Protein AF-A0A7V9HU53-F1 (afdb_monomer_lite)

pLDDT: mean 95.2, std 4.67, range [60.06, 98.44]

Sequence (96 aa):
MNRHVNAISGRLSLRHPQRRSLEILDRITEISPPKKDTDIQAALAAISSEFPSVTDFEREFPSLCFALATGVGKTRLMGAFISYLHLAHGFNNFFV

Structur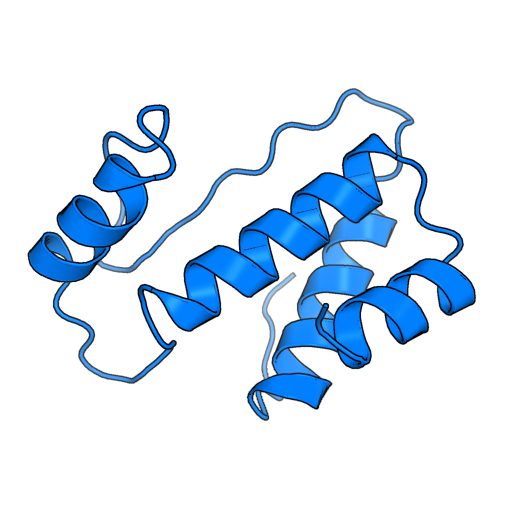e (mmCIF, N/CA/C/O backbone):
data_AF-A0A7V9HU53-F1
#
_entry.id   AF-A0A7V9HU53-F1
#
loop_
_atom_site.group_PDB
_atom_site.id
_atom_site.type_symbol
_atom_site.label_atom_id
_atom_site.label_alt_id
_atom_site.label_comp_id
_atom_site.label_asym_id
_atom_site.label_entity_id
_atom_site.label_seq_id
_atom_site.pdbx_PDB_ins_code
_atom_site.Cartn_x
_atom_site.Cartn_y
_atom_site.Cartn_z
_atom_site.occupancy
_atom_site.B_iso_or_equiv
_atom_site.auth_seq_id
_atom_site.auth_comp_id
_atom_site.auth_asym_id
_atom_site.auth_atom_id
_atom_site.pdbx_PDB_model_num
ATOM 1 N N . MET A 1 1 ? 9.059 -12.511 7.115 1.00 60.06 1 MET A N 1
ATOM 2 C CA . MET A 1 1 ? 8.882 -12.235 5.671 1.00 60.06 1 MET A CA 1
ATOM 3 C C . MET A 1 1 ? 7.512 -12.751 5.256 1.00 60.06 1 MET A C 1
ATOM 5 O O . MET A 1 1 ? 7.284 -13.953 5.359 1.00 60.06 1 MET A O 1
ATOM 9 N N . ASN A 1 2 ? 6.587 -11.863 4.883 1.00 82.75 2 ASN A N 1
ATOM 10 C CA . ASN A 1 2 ? 5.189 -12.218 4.636 1.00 82.75 2 ASN A CA 1
ATOM 11 C C . ASN A 1 2 ? 5.048 -13.166 3.426 1.00 82.75 2 ASN A C 1
ATOM 13 O O . ASN A 1 2 ? 5.549 -12.902 2.328 1.00 82.75 2 ASN A O 1
ATOM 17 N N . ARG A 1 3 ? 4.359 -14.299 3.627 1.00 93.81 3 ARG A N 1
ATOM 18 C CA . ARG A 1 3 ? 4.139 -15.322 2.588 1.00 93.81 3 ARG A CA 1
ATOM 19 C C . ARG A 1 3 ? 3.428 -14.759 1.353 1.00 93.81 3 ARG A C 1
ATOM 21 O O . ARG A 1 3 ? 3.741 -15.169 0.237 1.00 93.81 3 ARG A O 1
ATOM 28 N N . HIS A 1 4 ? 2.509 -13.811 1.545 1.00 97.25 4 HIS A N 1
ATOM 29 C CA . HIS A 1 4 ? 1.745 -13.191 0.469 1.00 97.25 4 HIS A CA 1
ATOM 30 C C . HIS A 1 4 ? 2.647 -12.304 -0.386 1.00 97.25 4 HIS A C 1
ATOM 32 O O . HIS A 1 4 ? 2.614 -12.418 -1.608 1.00 97.25 4 HIS A O 1
ATOM 38 N N . VAL A 1 5 ? 3.535 -11.519 0.234 1.00 97.38 5 VAL A N 1
ATOM 39 C CA . VAL A 1 5 ? 4.515 -10.686 -0.482 1.00 97.38 5 VAL A CA 1
ATOM 40 C C . VAL A 1 5 ? 5.397 -11.538 -1.392 1.00 97.38 5 VAL A C 1
ATOM 42 O O . VAL A 1 5 ? 5.533 -11.226 -2.574 1.00 97.38 5 VAL A O 1
ATOM 45 N N . ASN A 1 6 ? 5.948 -12.645 -0.886 1.00 97.19 6 ASN A N 1
ATOM 46 C CA . ASN A 1 6 ? 6.790 -13.538 -1.690 1.00 97.19 6 ASN A CA 1
ATOM 47 C C . ASN A 1 6 ? 6.014 -14.194 -2.839 1.00 97.19 6 ASN A C 1
ATOM 49 O O . ASN A 1 6 ? 6.476 -14.181 -3.982 1.00 97.19 6 ASN A O 1
ATOM 53 N N . ALA A 1 7 ? 4.829 -14.741 -2.552 1.00 98.06 7 ALA A N 1
ATOM 54 C CA . ALA A 1 7 ? 4.007 -15.416 -3.552 1.00 98.06 7 ALA A CA 1
ATOM 55 C C . ALA A 1 7 ? 3.563 -14.461 -4.672 1.00 98.06 7 ALA A C 1
ATOM 57 O O . ALA A 1 7 ? 3.681 -14.797 -5.851 1.00 98.06 7 ALA A O 1
ATOM 58 N N . ILE A 1 8 ? 3.098 -13.260 -4.317 1.00 98.44 8 ILE A N 1
ATOM 59 C CA . ILE A 1 8 ? 2.671 -12.229 -5.271 1.00 98.44 8 ILE A CA 1
ATOM 60 C C . ILE A 1 8 ? 3.871 -11.719 -6.070 1.00 98.44 8 ILE A C 1
ATOM 62 O O . ILE A 1 8 ? 3.788 -11.624 -7.294 1.00 98.44 8 ILE A O 1
ATOM 66 N N . SER A 1 9 ? 5.003 -11.458 -5.406 1.00 98.00 9 SER A N 1
ATOM 67 C CA . SER A 1 9 ? 6.226 -10.993 -6.072 1.00 98.00 9 SER A CA 1
ATOM 68 C C . SER A 1 9 ? 6.699 -11.963 -7.149 1.00 98.00 9 SER A C 1
ATOM 70 O O . SER A 1 9 ? 7.027 -11.530 -8.254 1.00 98.00 9 SER A O 1
ATOM 72 N N . GLY A 1 10 ? 6.689 -13.267 -6.852 1.00 97.31 10 GLY A N 1
ATOM 73 C CA . GLY A 1 10 ? 7.032 -14.310 -7.816 1.00 97.31 10 GLY A CA 1
ATOM 74 C C . GLY A 1 10 ? 6.019 -14.407 -8.957 1.00 97.31 10 GLY A C 1
ATOM 75 O O . GLY A 1 10 ? 6.394 -14.303 -10.122 1.00 97.31 10 GLY A O 1
ATOM 76 N N . ARG A 1 11 ? 4.723 -14.539 -8.638 1.00 98.00 11 ARG A N 1
ATOM 77 C CA . ARG A 1 11 ? 3.657 -14.720 -9.644 1.00 98.00 11 ARG A CA 1
ATOM 78 C C . ARG A 1 11 ? 3.522 -13.539 -10.601 1.00 98.00 11 ARG A C 1
ATOM 80 O O . ARG A 1 11 ? 3.277 -13.746 -11.783 1.00 98.00 11 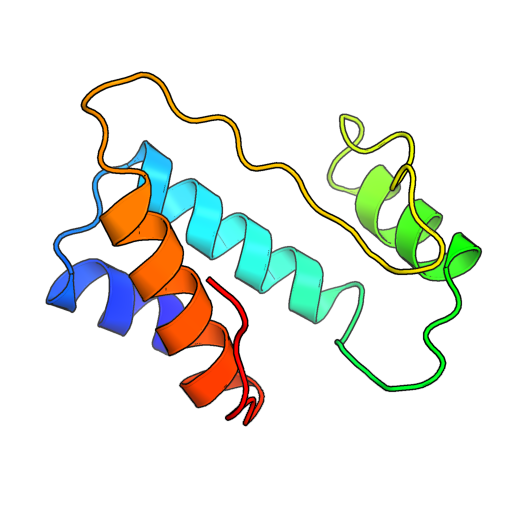ARG A O 1
ATOM 87 N N . LEU A 1 12 ? 3.692 -12.314 -10.108 1.00 97.75 12 LEU A N 1
ATOM 88 C CA . LEU A 1 12 ? 3.597 -11.106 -10.929 1.00 97.75 12 LEU A CA 1
ATOM 89 C C . LEU A 1 12 ? 4.944 -10.671 -11.515 1.00 97.75 12 LEU A C 1
ATOM 91 O O . LEU A 1 12 ? 4.986 -9.683 -12.246 1.00 97.75 12 LEU A O 1
ATOM 95 N N . SER A 1 13 ? 6.040 -11.385 -11.230 1.00 97.12 13 SER A N 1
ATOM 96 C CA . SER A 1 13 ? 7.392 -11.006 -11.664 1.00 97.12 13 SER A CA 1
ATOM 97 C C . SER A 1 13 ? 7.714 -9.549 -11.304 1.00 97.12 13 SER A C 1
ATOM 99 O O . SER A 1 13 ? 8.046 -8.726 -12.168 1.00 97.12 13 SER A O 1
ATOM 101 N N . LEU A 1 14 ? 7.530 -9.203 -10.026 1.00 97.81 14 LEU A N 1
ATOM 102 C CA . LEU A 1 14 ? 7.808 -7.858 -9.530 1.00 97.81 14 LEU A CA 1
ATOM 103 C C . LEU A 1 14 ? 9.315 -7.591 -9.558 1.00 97.81 14 LEU A C 1
ATOM 105 O O . LEU A 1 14 ? 10.108 -8.342 -8.992 1.00 97.81 14 LEU A O 1
ATOM 109 N N . ARG A 1 15 ? 9.710 -6.488 -10.200 1.00 96.00 15 ARG A N 1
ATOM 110 C CA . ARG A 1 15 ? 11.092 -5.991 -10.169 1.00 96.00 15 ARG A CA 1
ATOM 111 C C . ARG A 1 15 ? 11.385 -5.349 -8.816 1.00 96.00 15 ARG A C 1
ATOM 113 O O . ARG A 1 15 ? 10.460 -4.981 -8.095 1.00 96.00 15 ARG A O 1
ATOM 120 N N . HIS A 1 16 ? 12.666 -5.155 -8.501 1.00 95.62 16 HIS A N 1
ATOM 121 C CA . HIS A 1 16 ? 13.102 -4.674 -7.186 1.00 95.62 16 HIS A CA 1
ATOM 122 C C . HIS A 1 16 ? 12.323 -3.443 -6.664 1.00 95.62 16 HIS A C 1
ATOM 124 O O . HIS A 1 16 ? 11.799 -3.538 -5.555 1.00 95.62 16 HIS A O 1
ATOM 130 N N . PRO A 1 17 ? 12.103 -2.358 -7.442 1.00 96.44 17 PRO A N 1
ATOM 131 C CA . PRO A 1 17 ? 11.329 -1.213 -6.950 1.00 96.44 17 PRO A CA 1
ATOM 132 C C . PRO A 1 17 ? 9.873 -1.560 -6.606 1.00 96.44 17 PRO A C 1
ATOM 134 O O . PRO A 1 17 ? 9.351 -1.105 -5.597 1.00 96.44 17 PRO A O 1
ATOM 137 N N . GLN A 1 18 ? 9.223 -2.411 -7.407 1.00 97.69 18 GLN A N 1
ATOM 138 C CA . GLN A 1 18 ? 7.835 -2.830 -7.179 1.00 97.69 18 GLN A CA 1
ATOM 139 C C . GLN A 1 18 ? 7.720 -3.752 -5.963 1.00 97.69 18 GLN A C 1
ATOM 141 O O . GLN A 1 18 ? 6.824 -3.587 -5.140 1.00 97.69 18 GLN A O 1
ATOM 146 N N . ARG A 1 19 ? 8.639 -4.719 -5.837 1.00 97.56 19 ARG A N 1
ATOM 147 C CA . ARG A 1 19 ? 8.697 -5.615 -4.679 1.00 97.56 19 ARG A CA 1
ATOM 148 C C . ARG A 1 19 ? 8.903 -4.816 -3.397 1.00 97.56 19 ARG A C 1
ATOM 150 O O . ARG A 1 19 ? 8.196 -5.054 -2.426 1.00 97.56 19 ARG A O 1
ATOM 157 N N . ARG A 1 20 ? 9.808 -3.833 -3.418 1.00 97.44 20 ARG A N 1
ATOM 158 C CA . ARG A 1 20 ? 10.045 -2.961 -2.268 1.00 97.44 20 ARG A CA 1
ATOM 159 C C . ARG A 1 20 ? 8.794 -2.174 -1.886 1.00 97.44 20 ARG A C 1
ATOM 161 O O . ARG A 1 20 ? 8.477 -2.099 -0.707 1.00 97.44 20 ARG A O 1
ATOM 168 N N . SER A 1 21 ? 8.053 -1.636 -2.856 1.00 98.00 21 SER A N 1
ATOM 169 C CA . SER A 1 21 ? 6.768 -0.981 -2.581 1.00 98.00 21 SER A CA 1
ATOM 170 C C . SER A 1 21 ? 5.757 -1.929 -1.923 1.00 98.00 21 SER A C 1
ATOM 172 O O . SER A 1 21 ? 5.053 -1.520 -1.007 1.00 98.00 21 SER A O 1
ATOM 174 N N . LEU A 1 22 ? 5.707 -3.200 -2.338 1.00 98.31 22 LEU A N 1
ATOM 175 C CA . LEU A 1 22 ? 4.837 -4.205 -1.718 1.00 98.31 22 LEU A CA 1
ATOM 176 C C . LEU A 1 22 ? 5.271 -4.571 -0.289 1.00 98.31 22 LEU A C 1
ATOM 178 O O . LEU A 1 22 ? 4.419 -4.711 0.580 1.00 98.31 22 LEU A O 1
ATOM 182 N N . GLU A 1 23 ? 6.574 -4.681 -0.032 1.00 98.12 23 GLU A N 1
ATOM 183 C CA . GLU A 1 23 ? 7.126 -4.888 1.318 1.00 98.12 23 GLU A CA 1
ATOM 184 C C . GLU A 1 23 ? 6.849 -3.694 2.245 1.00 98.12 23 GLU A C 1
ATOM 186 O O . GLU A 1 23 ? 6.570 -3.876 3.426 1.00 98.12 23 GLU A O 1
ATOM 191 N N . ILE A 1 24 ? 6.893 -2.468 1.716 1.00 97.94 24 ILE A N 1
ATOM 192 C CA . ILE A 1 24 ? 6.531 -1.265 2.474 1.00 97.94 24 ILE A CA 1
ATOM 193 C C . ILE A 1 24 ? 5.037 -1.276 2.804 1.00 97.94 24 ILE A C 1
ATOM 195 O O . ILE A 1 24 ? 4.679 -1.001 3.943 1.00 97.94 24 ILE A O 1
ATOM 199 N N . LEU A 1 25 ? 4.164 -1.628 1.851 1.00 97.88 25 LEU A N 1
ATOM 200 C CA . LEU A 1 25 ? 2.730 -1.748 2.126 1.00 97.88 25 LEU A CA 1
ATOM 201 C C . LEU A 1 25 ? 2.449 -2.805 3.205 1.00 97.88 25 LEU A C 1
ATOM 203 O O . LEU A 1 25 ? 1.677 -2.538 4.119 1.00 97.88 25 LEU A O 1
ATOM 207 N N . ASP A 1 26 ? 3.098 -3.971 3.123 1.00 97.94 26 ASP A N 1
ATOM 208 C CA . ASP A 1 26 ? 3.042 -5.017 4.152 1.00 97.94 26 ASP A CA 1
ATOM 209 C C . ASP A 1 26 ? 3.386 -4.446 5.530 1.00 97.94 26 ASP A C 1
ATOM 211 O O . ASP A 1 26 ? 2.547 -4.478 6.433 1.00 97.94 26 ASP A O 1
ATOM 215 N N . ARG A 1 27 ? 4.545 -3.786 5.645 1.00 97.75 27 ARG A N 1
ATOM 216 C CA . ARG A 1 27 ? 4.983 -3.170 6.899 1.00 97.75 27 ARG A CA 1
ATOM 217 C C . ARG A 1 27 ? 4.018 -2.101 7.411 1.00 97.75 27 ARG A C 1
ATOM 219 O O . ARG A 1 27 ? 3.717 -2.078 8.600 1.00 97.75 27 ARG A O 1
ATOM 226 N N . ILE A 1 28 ? 3.497 -1.247 6.529 1.00 97.12 28 ILE A N 1
ATOM 227 C CA . ILE A 1 28 ? 2.520 -0.219 6.905 1.00 97.12 28 ILE A CA 1
ATOM 228 C C . ILE A 1 28 ? 1.245 -0.861 7.468 1.00 97.12 28 ILE A C 1
ATOM 230 O O . ILE A 1 28 ? 0.726 -0.396 8.479 1.00 97.12 28 ILE A O 1
ATOM 234 N N . THR A 1 29 ? 0.776 -1.964 6.877 1.00 96.25 29 THR A N 1
ATOM 235 C CA . THR A 1 29 ? -0.395 -2.687 7.397 1.00 96.25 29 THR A CA 1
ATOM 236 C C . THR A 1 29 ? -0.137 -3.434 8.710 1.00 96.25 29 THR A C 1
ATOM 238 O O . THR A 1 29 ? -1.096 -3.782 9.390 1.00 96.25 29 THR A O 1
ATOM 241 N N . GLU A 1 30 ? 1.120 -3.675 9.098 1.00 95.62 30 GLU A N 1
ATOM 242 C CA . GLU A 1 30 ? 1.459 -4.213 10.424 1.00 95.62 30 GLU A CA 1
ATOM 243 C C . GLU A 1 30 ? 1.430 -3.121 11.502 1.00 95.62 30 GLU A C 1
ATOM 245 O O . GLU A 1 30 ? 0.863 -3.326 12.574 1.00 95.62 30 GLU A O 1
ATOM 250 N N . ILE A 1 31 ? 2.034 -1.959 11.224 1.00 95.81 31 ILE A N 1
ATOM 251 C CA . ILE A 1 31 ? 2.133 -0.846 12.187 1.00 95.81 31 ILE A CA 1
ATOM 252 C C . ILE A 1 31 ? 0.824 -0.063 12.319 1.00 95.81 31 ILE A C 1
ATOM 254 O O . ILE A 1 31 ? 0.508 0.449 13.390 1.00 95.81 31 ILE A O 1
ATOM 258 N N . SER A 1 32 ? 0.047 0.011 11.239 1.00 95.06 32 SER A N 1
ATOM 259 C CA . SER A 1 32 ? -1.277 0.623 11.197 1.00 95.06 32 SER A CA 1
ATOM 260 C C . SER A 1 32 ? -2.253 -0.344 10.516 1.00 95.06 32 SER A C 1
ATOM 262 O O . SER A 1 32 ? -2.496 -0.249 9.309 1.00 95.06 32 SER A O 1
ATOM 264 N N . PRO A 1 33 ? -2.789 -1.329 11.267 1.00 93.81 33 PRO A N 1
ATOM 265 C CA . PRO A 1 33 ? -3.724 -2.303 10.724 1.00 93.81 33 PRO A CA 1
ATOM 266 C C . PRO A 1 33 ? -4.954 -1.626 10.112 1.00 93.81 33 PRO A C 1
ATOM 268 O O . PRO A 1 33 ? -5.594 -0.806 10.779 1.00 93.81 33 PRO A O 1
ATOM 271 N N . PRO A 1 34 ? -5.321 -1.967 8.866 1.00 89.69 34 PRO A N 1
ATOM 272 C CA . PRO A 1 34 ? -6.385 -1.275 8.160 1.00 89.69 34 PRO A CA 1
ATOM 273 C C . PRO A 1 34 ? -7.747 -1.663 8.750 1.00 89.69 34 PRO A C 1
ATOM 275 O O . PRO A 1 34 ? -8.202 -2.801 8.631 1.00 89.69 34 PRO A O 1
ATOM 278 N N . LYS A 1 35 ? -8.414 -0.703 9.395 1.00 89.38 35 LYS A N 1
ATOM 279 C CA . LYS A 1 35 ? -9.727 -0.883 10.027 1.00 89.38 35 LYS A CA 1
ATOM 280 C C . LYS A 1 35 ? -10.620 0.336 9.817 1.00 89.38 35 LYS A C 1
ATOM 282 O O . LYS A 1 35 ? -10.144 1.433 9.520 1.00 89.38 35 LYS A O 1
ATOM 287 N N . LYS A 1 36 ? -11.926 0.140 10.002 1.00 85.88 36 LYS A N 1
ATOM 288 C CA . LYS A 1 36 ? -12.870 1.260 10.109 1.00 85.88 36 LYS A CA 1
ATOM 289 C C . LYS A 1 36 ? -12.487 2.143 11.298 1.00 85.88 36 LYS A C 1
ATOM 291 O O . LYS A 1 36 ? -11.943 1.636 12.278 1.00 85.88 36 LYS A O 1
ATOM 296 N N . ASP A 1 37 ? -12.752 3.440 11.171 1.00 87.75 37 ASP A N 1
ATOM 297 C CA . ASP A 1 37 ? -12.538 4.431 12.232 1.00 87.75 37 ASP A CA 1
ATOM 298 C C . ASP A 1 37 ? -11.089 4.441 12.758 1.00 87.75 37 ASP A C 1
ATOM 300 O O . ASP A 1 37 ? -10.823 4.494 13.959 1.00 87.75 37 ASP A O 1
ATOM 304 N N . THR A 1 38 ? -10.123 4.330 11.838 1.00 91.06 38 THR A N 1
ATOM 305 C CA . THR A 1 38 ? -8.698 4.440 12.171 1.00 91.06 38 THR A CA 1
ATOM 306 C C . THR A 1 38 ? -8.395 5.855 12.661 1.00 91.06 38 THR A C 1
ATOM 308 O O . THR A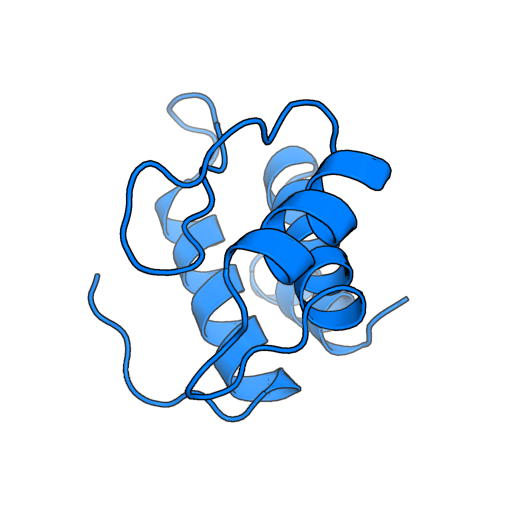 1 38 ? -8.711 6.826 11.978 1.00 91.06 38 THR A O 1
ATOM 311 N N . ASP A 1 39 ? -7.744 5.968 13.821 1.00 94.81 39 ASP A N 1
ATOM 312 C CA . ASP A 1 39 ? -7.206 7.238 14.307 1.00 94.81 39 ASP A CA 1
ATOM 313 C C . ASP A 1 39 ? -6.097 7.709 13.359 1.00 94.81 39 ASP A C 1
ATOM 315 O O . ASP A 1 39 ? -5.012 7.125 13.295 1.00 94.81 39 ASP A O 1
ATOM 319 N N . ILE A 1 40 ? -6.407 8.754 12.594 1.00 95.19 40 ILE A N 1
ATOM 320 C CA . ILE A 1 40 ? -5.552 9.289 11.535 1.00 95.19 40 ILE A CA 1
ATOM 321 C C . ILE A 1 40 ? -4.242 9.828 12.114 1.00 95.19 40 ILE A C 1
ATOM 323 O O . ILE A 1 40 ? -3.182 9.598 11.534 1.00 95.19 40 ILE A O 1
ATOM 327 N N . GLN A 1 41 ? -4.294 10.505 13.264 1.00 95.94 41 GLN A N 1
ATOM 328 C CA . GLN A 1 41 ? -3.113 11.114 13.876 1.00 95.94 41 GLN A CA 1
ATOM 329 C C . GLN A 1 41 ? -2.193 10.042 14.456 1.00 95.94 41 GLN A C 1
ATOM 331 O O . GLN A 1 41 ? -0.983 10.075 14.231 1.00 95.94 41 GLN A O 1
ATOM 336 N N . ALA A 1 42 ? -2.765 9.039 15.126 1.00 96.12 42 ALA A N 1
ATOM 337 C CA . ALA A 1 42 ? -1.996 7.902 15.617 1.00 96.12 42 ALA A CA 1
ATOM 338 C C . ALA A 1 42 ? -1.381 7.088 14.465 1.00 96.12 42 ALA A C 1
ATOM 340 O O . ALA A 1 42 ? -0.215 6.697 14.540 1.00 96.12 42 ALA A O 1
ATOM 341 N N . ALA A 1 43 ? -2.131 6.865 13.380 1.00 96.94 43 ALA A N 1
ATOM 342 C CA . ALA A 1 43 ? -1.630 6.176 12.194 1.00 96.94 43 ALA A CA 1
ATOM 343 C C . ALA A 1 43 ? -0.479 6.943 11.527 1.00 96.94 43 ALA A C 1
ATOM 345 O O . ALA A 1 43 ? 0.548 6.342 11.213 1.00 96.94 43 ALA A O 1
ATOM 346 N N . LEU A 1 44 ? -0.619 8.262 11.352 1.00 97.62 44 LEU A N 1
ATOM 347 C CA . LEU A 1 44 ? 0.426 9.112 10.782 1.00 97.62 44 LEU A CA 1
ATOM 348 C C . LEU A 1 44 ? 1.682 9.122 11.659 1.00 97.62 44 LEU A C 1
ATOM 350 O O . LEU A 1 44 ? 2.789 8.982 11.142 1.00 97.62 44 LEU A O 1
ATOM 354 N N . ALA A 1 45 ? 1.534 9.224 12.981 1.00 97.62 45 ALA A N 1
ATOM 355 C CA . ALA A 1 45 ? 2.661 9.177 13.910 1.00 97.62 45 ALA A CA 1
ATOM 356 C C . ALA A 1 45 ? 3.387 7.820 13.862 1.00 97.62 45 ALA A C 1
ATOM 358 O O . ALA A 1 45 ? 4.615 7.774 13.786 1.00 97.62 45 ALA A O 1
ATOM 359 N N . ALA A 1 46 ? 2.642 6.711 13.835 1.00 97.38 46 ALA A N 1
ATOM 360 C CA . ALA A 1 46 ? 3.221 5.374 13.734 1.00 97.38 46 ALA A CA 1
ATOM 361 C C . ALA A 1 46 ? 3.958 5.176 12.400 1.00 97.38 46 ALA A C 1
ATOM 363 O O . ALA A 1 46 ? 5.113 4.752 12.388 1.00 97.38 46 ALA A O 1
ATOM 364 N N . ILE A 1 47 ? 3.326 5.536 11.279 1.00 97.56 47 ILE A N 1
ATOM 365 C CA . ILE A 1 47 ? 3.916 5.387 9.943 1.00 97.56 47 ILE A CA 1
ATOM 366 C C . ILE A 1 47 ? 5.134 6.297 9.772 1.00 97.56 47 ILE A C 1
ATOM 368 O O . ILE A 1 47 ? 6.168 5.824 9.306 1.00 97.56 47 ILE A O 1
ATOM 372 N N . SER A 1 48 ? 5.057 7.565 10.179 1.00 97.44 48 SER A N 1
ATOM 373 C CA . SER A 1 48 ? 6.168 8.516 10.036 1.00 97.44 48 SER A CA 1
ATOM 374 C C . SER A 1 48 ? 7.379 8.162 10.906 1.00 97.44 48 SER A C 1
ATOM 376 O O . SER A 1 48 ? 8.504 8.489 10.530 1.00 97.44 48 SER A O 1
ATOM 378 N N . SER A 1 49 ? 7.187 7.424 12.008 1.00 97.69 49 SER A N 1
ATOM 379 C CA . SER A 1 49 ? 8.293 6.934 12.842 1.00 97.69 49 SER A CA 1
ATOM 380 C C . SER A 1 49 ? 9.215 5.940 12.114 1.00 97.69 49 SER A C 1
ATOM 382 O O . SER A 1 49 ? 10.420 5.934 12.362 1.00 97.69 49 SER A O 1
ATOM 384 N N . GLU A 1 50 ? 8.680 5.143 11.179 1.00 97.75 50 GLU A N 1
ATOM 385 C CA . GLU A 1 50 ? 9.457 4.200 10.353 1.00 97.75 50 GLU A CA 1
ATOM 386 C C . GLU A 1 50 ? 9.712 4.714 8.931 1.00 97.75 50 GLU A C 1
ATOM 388 O O . GLU A 1 50 ? 10.722 4.375 8.308 1.00 97.75 50 GLU A O 1
ATOM 393 N N . PHE A 1 51 ? 8.818 5.558 8.416 1.00 97.06 51 PHE A N 1
ATOM 394 C CA . PHE A 1 51 ? 8.878 6.144 7.081 1.00 97.06 51 PHE A CA 1
ATOM 395 C C . PHE A 1 51 ? 8.785 7.676 7.164 1.00 97.06 51 PHE A C 1
ATOM 397 O O . PHE A 1 51 ? 7.750 8.242 6.807 1.00 97.06 51 PHE A O 1
ATOM 404 N N . PRO A 1 52 ? 9.866 8.380 7.567 1.00 96.62 52 PRO A N 1
ATOM 405 C CA . PRO A 1 52 ? 9.842 9.830 7.807 1.00 96.62 52 PRO A CA 1
ATOM 406 C C . PRO A 1 52 ? 9.474 10.691 6.592 1.00 96.62 52 PRO A C 1
ATOM 408 O O . PRO A 1 52 ? 9.177 11.871 6.737 1.00 96.62 52 PRO A O 1
ATOM 411 N N . SER A 1 53 ? 9.491 10.121 5.383 1.00 95.25 53 SER A N 1
ATOM 412 C CA . SER A 1 53 ? 9.005 10.784 4.169 1.00 95.25 53 SER A CA 1
ATOM 413 C C . SER A 1 53 ? 7.481 10.947 4.123 1.00 95.25 53 SER A C 1
ATOM 415 O O . SER A 1 53 ? 6.985 11.674 3.270 1.00 95.25 53 SER A O 1
ATOM 417 N N . VAL A 1 54 ? 6.732 10.248 4.981 1.00 96.50 54 VAL A N 1
ATOM 418 C CA . VAL A 1 54 ? 5.277 10.388 5.114 1.00 96.50 54 VAL A CA 1
ATOM 419 C C . VAL A 1 54 ? 4.998 11.437 6.185 1.00 96.50 54 VAL A C 1
ATOM 421 O O . VAL A 1 54 ? 4.986 11.129 7.372 1.00 96.50 54 VAL A O 1
ATOM 424 N N . THR A 1 55 ? 4.817 12.687 5.769 1.00 95.50 55 THR A N 1
ATOM 425 C CA . THR A 1 55 ? 4.601 13.818 6.688 1.00 95.50 55 THR A CA 1
ATOM 426 C C . THR A 1 55 ? 3.131 14.181 6.868 1.00 95.50 55 THR A C 1
ATOM 428 O O . THR A 1 55 ? 2.773 14.761 7.885 1.00 95.50 55 THR A O 1
ATOM 431 N N . ASP A 1 56 ? 2.293 13.857 5.884 1.00 95.75 56 ASP A N 1
ATOM 432 C CA . ASP A 1 56 ? 0.849 14.094 5.880 1.00 95.75 56 ASP A CA 1
ATOM 433 C C . ASP A 1 56 ? 0.175 13.096 4.917 1.00 95.75 56 ASP A C 1
ATOM 435 O O . ASP A 1 56 ? 0.812 12.594 3.987 1.00 95.75 56 ASP A O 1
ATOM 439 N N . PHE A 1 57 ? -1.103 12.791 5.144 1.00 95.56 57 PHE A N 1
ATOM 440 C CA . PHE A 1 57 ? -1.932 11.995 4.237 1.00 95.56 57 PHE A CA 1
ATOM 441 C C . PHE A 1 57 ? -2.690 12.844 3.208 1.00 95.56 57 PHE A C 1
ATOM 443 O O . PHE A 1 57 ? -3.190 12.285 2.231 1.00 95.56 57 PHE A O 1
ATOM 450 N N . GLU A 1 58 ? -2.809 14.162 3.412 1.00 95.06 58 GLU A N 1
ATOM 451 C CA . GLU A 1 58 ? -3.529 15.100 2.522 1.00 95.06 58 GLU A CA 1
ATOM 452 C C . GLU A 1 58 ? -5.033 14.777 2.338 1.00 95.06 58 GLU A C 1
ATOM 454 O O . GLU A 1 58 ? -5.711 15.309 1.449 1.00 95.06 58 GLU A O 1
ATOM 459 N N . ARG A 1 59 ? -5.568 13.861 3.154 1.00 93.31 59 ARG A N 1
ATOM 460 C CA . ARG A 1 59 ? -6.930 13.315 3.093 1.00 93.31 59 ARG A CA 1
ATOM 461 C C . ARG A 1 59 ? -7.444 13.018 4.499 1.00 93.31 59 ARG A C 1
ATOM 463 O O . ARG A 1 59 ? -6.669 12.772 5.417 1.00 93.31 59 ARG A O 1
ATOM 470 N N . GLU A 1 60 ? -8.764 12.931 4.635 1.00 91.44 60 GLU A N 1
ATOM 471 C CA . GLU A 1 60 ? -9.451 12.525 5.876 1.00 91.44 60 GLU A CA 1
ATOM 472 C C . GLU A 1 60 ? -9.425 10.998 6.109 1.00 91.44 60 GLU A C 1
ATOM 474 O O . GLU A 1 60 ? -10.262 10.437 6.809 1.00 91.44 60 GLU A O 1
ATOM 479 N N . PHE A 1 61 ? -8.473 10.297 5.495 1.00 91.75 61 PHE A N 1
ATOM 480 C CA . PHE A 1 61 ? -8.220 8.870 5.664 1.00 91.75 61 PHE A CA 1
ATOM 481 C C . PHE A 1 61 ? -6.742 8.576 5.358 1.00 91.75 61 PHE A C 1
ATOM 483 O O . PHE A 1 61 ? -6.118 9.348 4.623 1.00 91.75 61 PHE A O 1
ATOM 490 N N . PRO A 1 62 ? -6.166 7.465 5.862 1.00 93.75 62 PRO A N 1
ATOM 491 C CA . PRO A 1 62 ? -4.799 7.076 5.523 1.00 93.75 62 PRO A CA 1
ATOM 492 C C . PRO A 1 62 ? -4.612 6.934 4.008 1.00 93.75 62 PRO A C 1
ATOM 494 O O . PRO A 1 62 ? -5.219 6.074 3.366 1.00 93.75 62 PRO A O 1
ATOM 497 N N . SER A 1 63 ? -3.766 7.786 3.437 1.00 94.38 63 SER A N 1
ATOM 498 C CA . SER A 1 63 ? -3.495 7.866 2.002 1.00 94.38 63 SER A CA 1
ATOM 499 C C . SER A 1 63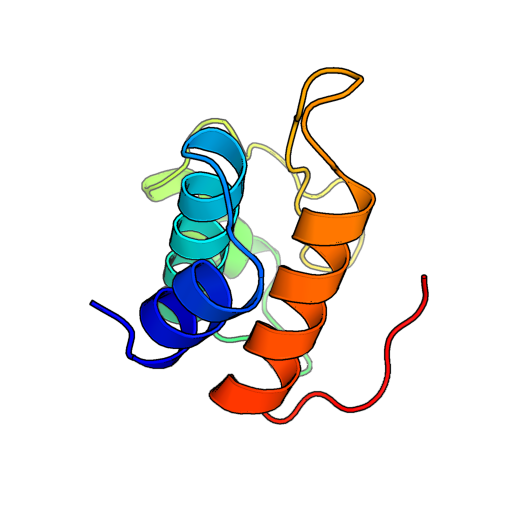 ? -1.988 7.798 1.781 1.00 94.38 63 SER A C 1
ATOM 501 O O . SER A 1 63 ? -1.224 8.515 2.420 1.00 94.38 63 SER A O 1
ATOM 503 N N . LEU A 1 64 ? -1.542 6.895 0.905 1.00 95.12 64 LEU A N 1
ATOM 504 C CA . LEU A 1 64 ? -0.126 6.581 0.712 1.00 95.12 64 LEU A CA 1
ATOM 505 C C . LEU A 1 64 ? 0.260 6.747 -0.754 1.00 95.12 64 LEU A C 1
ATOM 507 O O . LEU A 1 64 ? -0.380 6.186 -1.645 1.00 95.12 64 LEU A O 1
ATOM 511 N N . CYS A 1 65 ? 1.357 7.459 -0.998 1.00 95.38 65 CYS A N 1
ATOM 512 C CA . CYS A 1 65 ? 1.918 7.631 -2.331 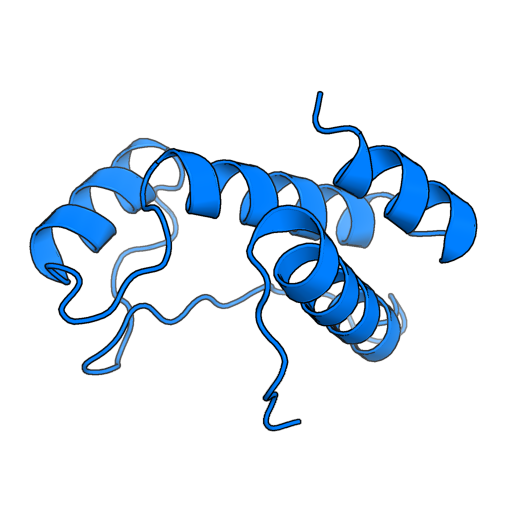1.00 95.38 65 CYS A CA 1
ATOM 513 C C . CYS A 1 65 ? 3.152 6.742 -2.523 1.00 95.38 65 CYS A C 1
ATOM 515 O O . CYS A 1 65 ? 4.117 6.814 -1.764 1.00 95.38 65 CYS A O 1
ATOM 517 N N . PHE A 1 66 ? 3.145 5.930 -3.583 1.00 95.31 66 PHE A N 1
ATOM 518 C CA . PHE A 1 66 ? 4.290 5.119 -3.994 1.00 95.31 66 PHE A CA 1
ATOM 519 C C . PHE A 1 66 ? 4.845 5.639 -5.320 1.00 95.31 66 PHE A C 1
ATOM 521 O O . PHE A 1 66 ? 4.272 5.413 -6.389 1.00 95.31 66 PHE A O 1
ATOM 528 N N . ALA A 1 67 ? 5.983 6.330 -5.259 1.00 91.75 67 ALA A N 1
ATOM 529 C CA . ALA A 1 67 ? 6.627 6.889 -6.439 1.00 91.75 67 ALA A CA 1
ATOM 530 C C . ALA A 1 67 ? 7.371 5.807 -7.242 1.00 91.75 67 ALA A C 1
ATOM 532 O O . ALA A 1 67 ? 8.281 5.147 -6.743 1.00 91.75 67 ALA A O 1
ATOM 533 N N . LEU A 1 68 ? 7.013 5.658 -8.520 1.00 91.94 68 LEU A N 1
ATOM 534 C CA . LEU A 1 68 ? 7.729 4.824 -9.487 1.00 91.94 68 LEU A CA 1
ATOM 535 C C . LEU A 1 68 ? 7.928 5.575 -10.806 1.00 91.94 68 LEU A C 1
ATOM 537 O O . LEU A 1 68 ? 6.982 6.153 -11.358 1.00 91.94 68 LEU A O 1
ATOM 541 N N . ALA A 1 69 ? 9.139 5.476 -11.358 1.00 90.88 69 ALA A N 1
ATOM 542 C CA . ALA A 1 69 ? 9.462 6.025 -12.670 1.00 90.88 69 ALA A CA 1
ATOM 543 C C . ALA A 1 69 ? 8.577 5.430 -13.786 1.00 90.88 69 ALA A C 1
ATOM 545 O O . ALA A 1 69 ? 8.003 4.337 -13.676 1.00 90.88 69 ALA A O 1
ATOM 546 N N . THR A 1 70 ? 8.446 6.165 -14.890 1.00 90.00 70 THR A N 1
ATOM 547 C CA . THR A 1 70 ? 7.726 5.698 -16.083 1.00 90.00 70 THR A CA 1
ATOM 548 C C . THR A 1 70 ? 8.368 4.421 -16.634 1.00 90.00 70 THR A C 1
ATOM 550 O O . THR A 1 70 ? 9.578 4.239 -16.560 1.00 90.00 70 THR A O 1
ATOM 553 N N . GLY A 1 71 ? 7.551 3.487 -17.129 1.00 88.94 71 GLY A N 1
ATOM 554 C CA . GLY A 1 71 ? 8.033 2.208 -17.672 1.00 88.94 71 GLY A CA 1
ATOM 555 C C . GLY A 1 71 ? 8.418 1.140 -16.636 1.00 88.94 71 GLY A C 1
ATOM 556 O O . GLY A 1 71 ? 8.650 -0.005 -17.013 1.00 88.94 71 GLY A O 1
ATOM 557 N N . VAL A 1 72 ? 8.423 1.447 -15.330 1.00 90.81 72 VAL A N 1
ATOM 558 C CA . VAL A 1 72 ? 8.730 0.454 -14.275 1.00 90.81 72 VAL A CA 1
ATOM 559 C C . VAL A 1 72 ? 7.580 -0.539 -14.053 1.00 90.81 72 VAL A C 1
ATOM 561 O O . VAL A 1 72 ? 7.811 -1.677 -13.651 1.00 90.81 72 VAL A O 1
ATOM 564 N N . GLY A 1 73 ? 6.345 -0.137 -14.370 1.00 93.69 73 GLY A N 1
ATOM 565 C CA . GLY A 1 73 ? 5.148 -0.978 -14.275 1.00 93.69 73 GLY A CA 1
ATOM 566 C C . GLY A 1 73 ? 4.242 -0.623 -13.094 1.00 93.69 73 GLY A C 1
ATOM 567 O O . GLY A 1 73 ? 3.977 -1.467 -12.240 1.00 93.69 73 GLY A O 1
ATOM 568 N N . LYS A 1 74 ? 3.737 0.617 -13.054 1.00 95.75 74 LYS A N 1
ATOM 569 C CA . LYS A 1 74 ? 2.793 1.088 -12.022 1.00 95.75 74 LYS A CA 1
ATOM 570 C C . LYS A 1 74 ? 1.514 0.243 -11.961 1.00 95.75 74 LYS A C 1
ATOM 572 O O . LYS A 1 74 ? 1.127 -0.191 -10.885 1.00 95.75 74 LYS A O 1
ATOM 577 N N . THR A 1 75 ? 0.931 -0.099 -13.111 1.00 95.69 75 THR A N 1
ATOM 578 C CA . THR A 1 75 ? -0.274 -0.947 -13.196 1.00 95.69 75 THR A CA 1
ATOM 579 C C . THR A 1 75 ? -0.058 -2.334 -12.587 1.00 95.69 75 THR A C 1
ATOM 581 O O . THR A 1 75 ? -0.924 -2.861 -11.897 1.00 95.69 75 THR A O 1
ATOM 584 N N . ARG A 1 76 ? 1.131 -2.921 -12.781 1.00 97.38 76 ARG A N 1
ATOM 585 C CA . ARG A 1 76 ? 1.490 -4.206 -12.168 1.00 97.38 76 ARG A CA 1
ATOM 586 C C . ARG A 1 76 ? 1.638 -4.087 -10.650 1.00 97.38 76 ARG A C 1
ATOM 588 O O . ARG A 1 76 ? 1.212 -4.992 -9.941 1.00 97.38 76 ARG A O 1
ATOM 595 N N . LEU A 1 77 ? 2.212 -2.985 -10.159 1.00 97.94 77 LEU A N 1
ATOM 596 C CA . LEU A 1 77 ? 2.300 -2.729 -8.719 1.00 97.94 77 LEU A CA 1
ATOM 597 C C . LEU A 1 77 ? 0.906 -2.571 -8.097 1.00 97.94 77 LEU A C 1
ATOM 599 O O . LEU A 1 77 ? 0.632 -3.167 -7.064 1.00 97.94 77 LEU A O 1
ATOM 603 N N . MET A 1 78 ? 0.010 -1.841 -8.757 1.00 97.56 78 MET A N 1
ATOM 604 C CA . MET A 1 78 ? -1.378 -1.701 -8.317 1.00 97.56 78 MET A CA 1
ATOM 605 C C . MET A 1 78 ? -2.078 -3.064 -8.201 1.00 97.56 78 MET A C 1
ATOM 607 O O . MET A 1 78 ? -2.672 -3.363 -7.170 1.00 97.56 78 MET A O 1
ATOM 611 N N . GLY A 1 79 ? -1.933 -3.940 -9.202 1.00 98.12 79 GLY A N 1
ATOM 612 C CA . GLY A 1 79 ? -2.447 -5.313 -9.124 1.00 98.12 79 GLY A CA 1
ATOM 613 C C . GLY A 1 79 ? -1.834 -6.128 -7.977 1.00 98.12 79 GLY A C 1
ATOM 614 O O . GLY A 1 79 ? -2.529 -6.924 -7.344 1.00 98.12 79 GLY A O 1
ATOM 615 N N . ALA A 1 80 ? -0.556 -5.899 -7.660 1.00 98.44 80 ALA A N 1
ATOM 616 C CA . ALA A 1 80 ? 0.101 -6.519 -6.512 1.00 98.44 80 ALA A CA 1
ATOM 617 C C . ALA A 1 80 ? -0.482 -6.038 -5.175 1.00 98.44 80 ALA A C 1
ATOM 619 O O . ALA A 1 80 ? -0.718 -6.864 -4.296 1.00 98.44 80 ALA A O 1
ATOM 620 N N . PHE A 1 81 ? -0.763 -4.739 -5.036 1.00 98.31 81 PHE A N 1
ATOM 621 C CA . PHE A 1 81 ? -1.406 -4.168 -3.848 1.00 98.31 81 PHE A CA 1
ATOM 622 C C . PHE A 1 81 ? -2.818 -4.709 -3.647 1.00 98.31 81 PHE A C 1
ATOM 624 O O . PHE A 1 81 ? -3.134 -5.177 -2.558 1.00 98.31 81 PHE A O 1
ATOM 631 N N . ILE A 1 82 ? -3.633 -4.726 -4.704 1.00 98.44 82 ILE A N 1
ATOM 632 C CA . ILE A 1 82 ? -4.988 -5.294 -4.672 1.00 98.44 82 ILE A CA 1
ATOM 633 C C . ILE A 1 82 ? -4.936 -6.765 -4.243 1.00 98.44 82 ILE A C 1
ATOM 635 O O . ILE A 1 82 ? -5.621 -7.168 -3.305 1.00 98.44 82 ILE A O 1
ATOM 639 N N . SER A 1 83 ? -4.063 -7.557 -4.876 1.00 98.38 83 SER A N 1
ATOM 640 C CA . SER A 1 83 ? -3.895 -8.979 -4.547 1.00 98.38 83 SER A CA 1
ATOM 641 C C . SER A 1 83 ? -3.459 -9.184 -3.096 1.00 98.38 83 SER A C 1
ATOM 643 O O . SER A 1 83 ? -3.935 -10.099 -2.428 1.00 98.38 83 SER A O 1
ATOM 645 N N . TYR A 1 84 ? -2.555 -8.341 -2.598 1.00 98.38 84 TYR A N 1
ATOM 646 C CA . TYR A 1 84 ? -2.062 -8.411 -1.228 1.00 98.38 84 TYR A CA 1
ATOM 647 C C . TYR A 1 84 ? -3.151 -8.071 -0.213 1.00 98.38 84 TYR A C 1
ATOM 649 O O . TYR A 1 84 ? -3.402 -8.865 0.688 1.00 98.38 84 TYR A O 1
ATOM 657 N N . LEU A 1 85 ? -3.836 -6.940 -0.390 1.00 97.50 85 LEU A N 1
ATOM 658 C CA . LEU A 1 85 ? -4.914 -6.495 0.494 1.00 97.50 85 LEU A CA 1
ATOM 659 C C . LEU A 1 85 ? -6.076 -7.494 0.518 1.00 97.50 85 LEU A C 1
ATOM 661 O O . LEU A 1 85 ? -6.637 -7.757 1.580 1.00 97.50 85 LEU A O 1
ATOM 665 N N . HIS A 1 86 ? -6.395 -8.111 -0.618 1.00 97.69 86 HIS A N 1
ATOM 666 C CA . HIS A 1 86 ? -7.385 -9.180 -0.671 1.00 97.69 86 HIS A CA 1
ATOM 667 C C . HIS A 1 86 ? -6.935 -10.427 0.105 1.00 97.69 86 HIS A C 1
ATOM 669 O O . HIS A 1 86 ? -7.644 -10.897 0.990 1.00 97.69 86 HIS A O 1
ATOM 675 N N . LEU A 1 87 ? -5.741 -10.954 -0.185 1.00 97.19 87 LEU A N 1
ATOM 676 C CA . LEU A 1 87 ? -5.286 -12.226 0.386 1.00 97.19 87 LEU A CA 1
ATOM 677 C C . LEU A 1 87 ? -4.885 -12.138 1.864 1.00 97.19 87 LEU A C 1
ATOM 679 O O . LEU A 1 87 ? -5.045 -13.122 2.584 1.00 97.19 87 LEU A O 1
ATOM 683 N N . ALA A 1 88 ? -4.318 -11.011 2.297 1.00 96.19 88 ALA A N 1
ATOM 684 C CA . ALA A 1 88 ? -3.827 -10.828 3.661 1.00 96.19 88 ALA A CA 1
ATOM 685 C C . ALA A 1 88 ? -4.883 -10.223 4.596 1.00 96.19 88 ALA A C 1
ATOM 687 O O . ALA A 1 88 ? -4.900 -10.563 5.775 1.00 96.19 88 ALA A O 1
ATOM 688 N N . HIS A 1 89 ? -5.764 -9.360 4.076 1.00 95.06 89 HIS A N 1
ATOM 689 C CA . HIS A 1 89 ? -6.689 -8.559 4.891 1.00 95.06 89 HIS A CA 1
ATOM 690 C C . HIS A 1 89 ? -8.166 -8.695 4.485 1.00 95.06 89 HIS A C 1
ATOM 692 O O . HIS A 1 89 ? -9.033 -8.111 5.127 1.00 95.06 89 HIS A O 1
AT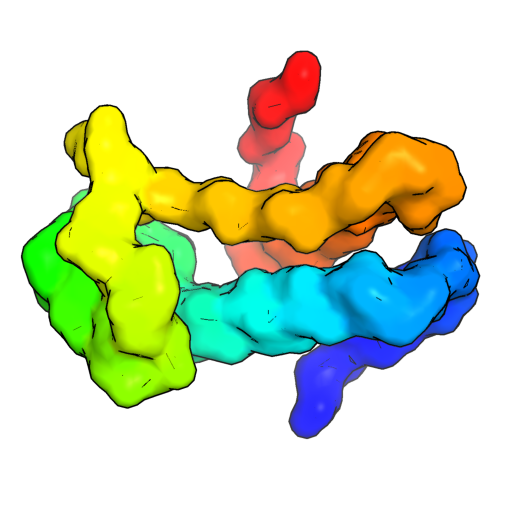OM 698 N N . GLY A 1 90 ? -8.487 -9.472 3.445 1.00 95.81 90 GLY A N 1
ATOM 699 C CA . GLY A 1 90 ? -9.870 -9.775 3.059 1.00 95.81 90 GLY A CA 1
ATOM 700 C C . GLY A 1 90 ? -10.617 -8.642 2.345 1.00 95.81 90 GLY A C 1
ATOM 701 O O . GLY A 1 90 ? -11.843 -8.695 2.245 1.00 95.81 90 GLY A O 1
ATOM 702 N N . PHE A 1 91 ? -9.921 -7.618 1.838 1.00 96.06 91 PHE A N 1
ATOM 703 C CA . PHE A 1 91 ? -10.557 -6.553 1.054 1.00 96.06 91 PHE A CA 1
ATOM 704 C C . PHE A 1 91 ? -11.061 -7.080 -0.297 1.00 96.06 91 PHE A C 1
ATOM 706 O O . PHE A 1 91 ? -10.337 -7.764 -1.016 1.00 96.06 91 PHE A O 1
ATOM 713 N N . ASN A 1 92 ? -12.300 -6.740 -0.659 1.00 96.94 92 ASN A N 1
ATOM 714 C CA . ASN A 1 92 ? -12.947 -7.230 -1.888 1.00 96.94 92 ASN A CA 1
ATOM 715 C C . ASN A 1 92 ? -13.357 -6.118 -2.858 1.00 96.94 92 ASN A C 1
ATOM 717 O O . ASN A 1 92 ? -13.618 -6.391 -4.024 1.00 96.94 92 ASN A O 1
ATOM 721 N N . ASN A 1 93 ? -13.412 -4.872 -2.386 1.00 96.69 93 ASN A N 1
ATOM 722 C CA . ASN A 1 93 ? -13.876 -3.735 -3.169 1.00 96.69 93 ASN A CA 1
ATOM 723 C C . ASN A 1 93 ? -12.718 -2.760 -3.360 1.00 96.69 93 ASN A C 1
ATOM 725 O O . ASN A 1 93 ? -12.142 -2.290 -2.380 1.00 96.69 93 ASN A O 1
ATOM 729 N N . PHE A 1 94 ? -12.397 -2.463 -4.615 1.00 96.50 94 PHE A N 1
ATOM 730 C CA . PHE A 1 94 ? -11.309 -1.571 -4.997 1.00 96.50 94 PHE A CA 1
ATOM 731 C C . PHE A 1 94 ? -11.816 -0.593 -6.054 1.00 96.50 94 PHE A C 1
ATOM 733 O O . PHE A 1 94 ? -12.554 -0.986 -6.956 1.00 96.50 94 PHE A O 1
ATOM 740 N N . PHE A 1 95 ? -11.403 0.665 -5.941 1.00 94.81 95 PHE A N 1
ATOM 741 C CA . PHE A 1 95 ? -11.610 1.684 -6.963 1.00 94.81 95 PHE A CA 1
ATOM 742 C C . PHE A 1 95 ? -10.261 1.957 -7.638 1.00 94.81 95 PHE A C 1
ATOM 744 O O . PHE A 1 95 ? -9.268 2.156 -6.935 1.00 94.81 95 PHE A O 1
ATOM 751 N N . VAL A 1 96 ? -10.219 1.878 -8.972 1.00 91.75 96 VAL A N 1
ATOM 752 C CA . VAL A 1 96 ? -9.002 1.895 -9.805 1.00 91.75 96 VAL A CA 1
ATOM 753 C C . VAL A 1 96 ? -9.137 2.921 -10.915 1.00 91.75 96 VAL A C 1
ATOM 755 O O . VAL A 1 96 ? -10.187 2.888 -11.592 1.00 91.75 96 VAL A O 1
#

Secondary structure (DSSP, 8-state):
--HHHHHHHHHTT--HHHHHHHHHHHHHHHHS---TT--HHHHHHHHHHH-TT----SSSS--------TTS-HHHHHHHHHHHHHHHH-------

Radius of gyration: 13.35 Å; chains: 1; bounding box: 27×30×33 Å

Foldseek 3Di:
DDPLLVVLCVVLVQDPLLSVVLVLVVVLCVQQPDDPPGPQVSSQVSSCVVVVVSNDQVDPDNHDDRDDDPPNCPVSSVVSSVSCCCVPPNDDDDDD